Protein AF-A0A3D0XI46-F1 (afdb_monomer_lite)

pLDDT: mean 91.12, std 3.89, range [76.31, 97.69]

Foldseek 3Di:
DVVVVVVVCVVVVHDDDDDDPDQLVPDPPRDPVVNVVVVVDDDDDDDQDALVVLLVLLVVVCVVVVHDDDSVVSSVLSVPDRDHSVVSVVVSVVD

Sequence (95 aa):
EFFHTFNALHEAHKQIVLSCDRPACEIDGLEQRLSSRFEWGLAADLQAPDVETRLAILLKKEQSLGVSLPREVVEYIATNIRANIRRLEGALMRV

Radius 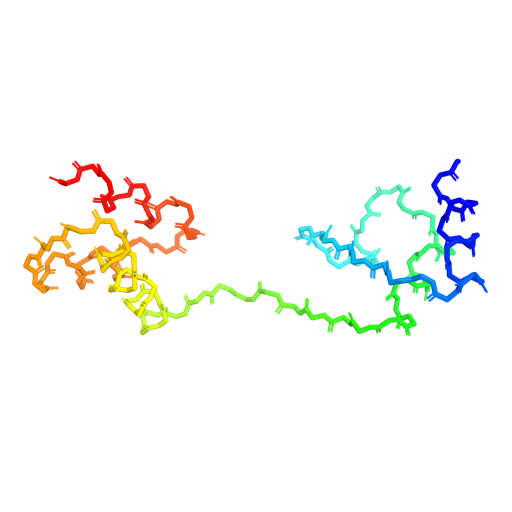of gyration: 19.19 Å; chains: 1; bounding box: 38×26×48 Å

Structure (mmCIF, N/CA/C/O backbone):
data_AF-A0A3D0XI46-F1
#
_entry.id   AF-A0A3D0XI46-F1
#
loop_
_atom_site.group_PDB
_atom_site.id
_atom_site.type_symbol
_atom_site.label_atom_id
_atom_site.label_alt_id
_atom_site.label_comp_id
_atom_site.label_asym_id
_atom_site.label_entity_id
_atom_site.label_seq_id
_atom_site.pdbx_PDB_ins_code
_atom_site.Cartn_x
_atom_site.Cartn_y
_atom_site.Cartn_z
_atom_site.occupancy
_atom_site.B_iso_or_equiv
_atom_site.auth_seq_id
_atom_site.auth_comp_id
_atom_site.auth_asym_id
_atom_site.auth_atom_id
_atom_site.pdbx_PDB_model_num
ATOM 1 N N . GLU A 1 1 ? 4.980 -7.284 -25.847 1.00 82.19 1 GLU A N 1
ATOM 2 C CA . GLU A 1 1 ? 4.202 -6.060 -26.151 1.00 82.19 1 GLU A CA 1
ATOM 3 C C . GLU A 1 1 ? 4.447 -4.942 -25.132 1.00 82.19 1 GLU A C 1
ATOM 5 O O . GLU A 1 1 ? 4.997 -3.922 -25.524 1.00 82.19 1 GLU A O 1
ATOM 10 N N . PHE A 1 2 ? 4.181 -5.154 -23.832 1.00 90.31 2 PHE A N 1
ATOM 11 C CA . PHE A 1 2 ? 4.349 -4.147 -22.762 1.00 90.31 2 PHE A CA 1
ATOM 12 C C . PHE A 1 2 ? 5.683 -3.371 -22.778 1.00 90.31 2 PHE A C 1
ATOM 14 O O . PHE A 1 2 ? 5.682 -2.151 -22.649 1.00 90.31 2 PHE A O 1
ATOM 21 N N . PHE A 1 3 ? 6.815 -4.051 -22.995 1.00 90.81 3 PHE A N 1
ATOM 22 C CA . PHE A 1 3 ? 8.139 -3.413 -23.066 1.00 90.81 3 PHE A CA 1
ATOM 23 C C . PHE A 1 3 ? 8.230 -2.296 -24.120 1.00 90.81 3 PHE A C 1
ATOM 25 O O . PHE A 1 3 ? 8.824 -1.250 -23.863 1.00 90.81 3 PHE A O 1
ATOM 32 N N . HIS A 1 4 ? 7.627 -2.491 -25.297 1.00 92.44 4 HIS A N 1
ATOM 33 C CA . HIS A 1 4 ? 7.648 -1.484 -26.359 1.00 92.44 4 HIS A CA 1
ATOM 34 C C . HIS A 1 4 ? 6.772 -0.282 -26.000 1.00 92.44 4 HIS A C 1
ATOM 36 O O . HIS A 1 4 ? 7.198 0.854 -26.190 1.00 92.44 4 HIS A O 1
ATOM 42 N N . THR A 1 5 ? 5.600 -0.525 -25.407 1.00 94.06 5 THR A N 1
ATOM 43 C CA . THR A 1 5 ? 4.713 0.533 -24.905 1.00 94.06 5 THR A CA 1
ATOM 44 C C . THR A 1 5 ? 5.391 1.361 -23.817 1.00 94.06 5 THR A C 1
ATOM 46 O O . THR A 1 5 ? 5.355 2.589 -23.870 1.00 94.06 5 THR A O 1
ATOM 49 N N . PHE A 1 6 ? 6.057 0.704 -22.863 1.00 93.56 6 PHE A N 1
ATOM 50 C CA . PHE A 1 6 ? 6.809 1.378 -21.807 1.00 93.56 6 PHE A CA 1
ATOM 51 C C . PHE A 1 6 ? 7.890 2.294 -22.391 1.00 93.56 6 PHE A C 1
ATOM 53 O O . PHE A 1 6 ? 7.947 3.467 -22.034 1.00 93.56 6 PHE A O 1
ATOM 60 N N . ASN A 1 7 ? 8.710 1.787 -23.319 1.00 92.19 7 ASN A N 1
ATOM 61 C CA . ASN A 1 7 ? 9.776 2.584 -23.930 1.00 92.19 7 ASN A CA 1
ATOM 62 C C . ASN A 1 7 ? 9.231 3.768 -24.725 1.00 92.19 7 ASN A C 1
ATOM 64 O O . ASN A 1 7 ? 9.718 4.874 -24.536 1.00 92.19 7 ASN A O 1
ATOM 68 N N . ALA A 1 8 ? 8.195 3.567 -25.543 1.00 96.19 8 ALA A N 1
ATOM 69 C CA . ALA A 1 8 ? 7.597 4.649 -26.321 1.00 96.19 8 ALA A CA 1
ATOM 70 C C . ALA A 1 8 ? 7.062 5.779 -25.422 1.00 96.19 8 ALA A C 1
ATOM 72 O O . ALA A 1 8 ? 7.259 6.956 -25.717 1.00 96.19 8 ALA A O 1
ATOM 73 N N . LEU A 1 9 ? 6.419 5.436 -24.298 1.00 95.81 9 LEU A N 1
ATOM 74 C CA . LEU A 1 9 ? 5.943 6.416 -23.317 1.00 95.81 9 LEU A CA 1
ATOM 75 C C . LEU A 1 9 ? 7.100 7.107 -22.588 1.00 95.81 9 LEU A C 1
ATOM 77 O O . LEU A 1 9 ? 7.074 8.326 -22.425 1.00 95.81 9 LEU A O 1
ATOM 81 N N . HIS A 1 10 ? 8.112 6.344 -22.179 1.00 93.19 10 HIS A N 1
ATOM 82 C CA . HIS A 1 10 ? 9.283 6.862 -21.480 1.00 93.19 10 HIS A CA 1
ATOM 83 C C . HIS A 1 10 ? 10.099 7.823 -22.364 1.00 93.19 10 HIS A C 1
ATOM 85 O O . HIS A 1 10 ? 10.435 8.922 -21.930 1.00 93.19 10 HIS A O 1
ATOM 91 N N . GLU A 1 11 ? 10.367 7.447 -23.617 1.00 94.94 11 GLU A N 1
ATOM 92 C CA . GLU A 1 11 ? 11.060 8.275 -24.618 1.00 94.94 11 GLU A CA 1
ATOM 93 C C . GLU A 1 11 ? 10.259 9.530 -24.983 1.00 94.94 11 GLU A C 1
ATOM 95 O O . GLU A 1 11 ? 10.835 10.591 -25.206 1.00 94.94 11 GLU A O 1
ATOM 100 N N . ALA A 1 12 ? 8.926 9.450 -24.970 1.00 97.69 12 ALA A N 1
ATOM 101 C CA . ALA A 1 12 ? 8.042 10.601 -25.149 1.00 97.69 12 ALA A CA 1
ATOM 102 C C . ALA A 1 12 ? 7.838 11.436 -23.865 1.00 97.69 12 ALA A C 1
ATOM 104 O O . ALA A 1 12 ? 6.933 12.280 -23.826 1.00 97.69 12 ALA A O 1
ATOM 105 N N . HIS A 1 13 ? 8.632 11.192 -22.813 1.00 94.19 13 HIS A N 1
ATOM 106 C CA . HIS A 1 13 ? 8.558 11.854 -21.506 1.00 94.19 13 HIS A CA 1
ATOM 107 C C . HIS A 1 13 ? 7.149 11.857 -20.892 1.00 94.19 13 HIS A C 1
ATOM 109 O O . HIS A 1 13 ? 6.714 12.830 -20.270 1.00 94.19 13 HIS A O 1
ATOM 115 N N . LYS A 1 14 ? 6.396 10.772 -21.085 1.00 97.25 14 LYS A N 1
ATOM 116 C CA . LYS A 1 14 ? 5.083 10.588 -20.462 1.00 97.25 14 LYS A CA 1
ATOM 117 C C . LYS A 1 14 ? 5.248 10.005 -19.066 1.00 97.25 14 LYS A C 1
ATOM 119 O O . LYS A 1 14 ? 6.106 9.158 -18.833 1.00 97.25 14 LYS A O 1
ATOM 124 N N . GLN A 1 15 ? 4.407 10.457 -18.138 1.00 94.94 15 GLN A N 1
ATOM 125 C CA . GLN A 1 15 ? 4.397 9.923 -16.782 1.00 94.94 15 GLN A CA 1
ATOM 126 C C . GLN A 1 15 ? 3.875 8.484 -16.791 1.00 94.94 15 GLN A C 1
ATOM 128 O O . GLN A 1 15 ? 2.825 8.200 -17.366 1.00 94.94 15 GLN A O 1
ATOM 133 N N . ILE A 1 16 ? 4.608 7.593 -16.128 1.00 94.25 16 ILE A N 1
ATOM 134 C CA . ILE A 1 16 ? 4.251 6.186 -15.961 1.00 94.25 16 ILE A CA 1
ATOM 135 C C . ILE A 1 16 ? 4.163 5.921 -14.459 1.00 94.25 16 ILE A C 1
ATOM 137 O O . ILE A 1 16 ? 5.114 6.189 -13.728 1.00 94.25 16 ILE A O 1
ATOM 141 N N . VAL A 1 17 ? 3.020 5.407 -14.005 1.00 94.56 17 VAL A N 1
ATOM 142 C CA . VAL A 1 17 ? 2.818 4.949 -12.625 1.00 94.56 17 VAL A CA 1
ATOM 143 C C . VAL A 1 17 ? 2.450 3.476 -12.680 1.00 94.56 17 VAL A C 1
ATOM 145 O O . VAL A 1 17 ? 1.507 3.097 -13.373 1.00 94.56 17 VAL A O 1
ATOM 148 N N . LEU A 1 18 ? 3.210 2.656 -11.963 1.00 92.06 18 LEU A N 1
ATOM 149 C CA . LEU A 1 18 ? 2.988 1.222 -11.839 1.00 92.06 18 LEU A CA 1
ATOM 150 C C . LEU A 1 18 ? 2.797 0.891 -10.360 1.00 92.06 18 LEU A C 1
ATOM 152 O O . LEU A 1 18 ? 3.449 1.482 -9.502 1.00 92.06 18 LEU A O 1
ATOM 156 N N . SER A 1 19 ? 1.917 -0.059 -10.072 1.00 93.12 19 SER A N 1
ATOM 157 C CA . SER A 1 19 ? 1.768 -0.655 -8.748 1.00 93.12 19 SER A CA 1
ATOM 158 C C . SER A 1 19 ? 1.989 -2.160 -8.840 1.00 93.12 19 SER A C 1
ATOM 160 O O . SER A 1 19 ? 1.678 -2.789 -9.853 1.00 93.12 19 SER A O 1
ATOM 162 N N . CYS A 1 20 ? 2.556 -2.735 -7.786 1.00 90.06 20 CYS A N 1
ATOM 163 C CA . CYS A 1 20 ? 2.810 -4.164 -7.673 1.00 90.06 20 CYS A CA 1
ATOM 164 C C . CYS A 1 20 ? 2.696 -4.588 -6.205 1.00 90.06 20 CYS A C 1
ATOM 166 O O . CYS A 1 20 ? 2.967 -3.793 -5.310 1.00 90.06 20 CYS A O 1
ATOM 168 N N . ASP A 1 21 ? 2.284 -5.835 -5.970 1.00 90.12 21 ASP A N 1
ATOM 169 C CA . ASP A 1 21 ? 2.12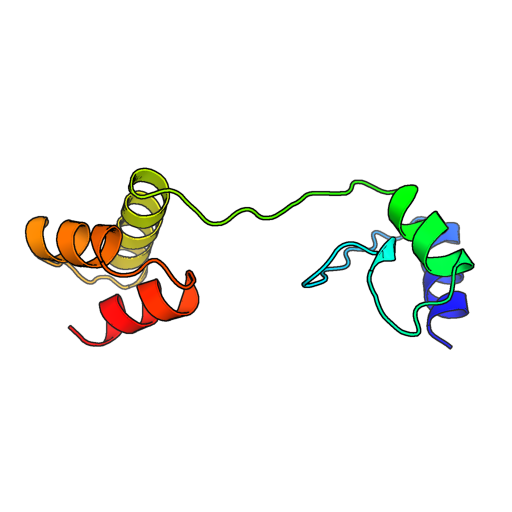3 -6.384 -4.613 1.00 90.12 21 ASP A CA 1
ATOM 170 C C . ASP A 1 21 ? 3.451 -6.863 -3.999 1.00 90.12 21 ASP A C 1
ATOM 172 O O . ASP A 1 21 ? 3.497 -7.255 -2.836 1.00 90.12 21 ASP A O 1
ATOM 176 N N . ARG A 1 22 ? 4.523 -6.886 -4.795 1.00 87.56 22 ARG A N 1
ATOM 177 C CA . ARG A 1 22 ? 5.866 -7.322 -4.404 1.00 87.56 22 ARG A CA 1
ATOM 178 C C . ARG A 1 22 ? 6.920 -6.560 -5.219 1.00 87.56 22 ARG A C 1
ATOM 180 O O . ARG A 1 22 ? 6.593 -6.136 -6.330 1.00 87.56 22 ARG A O 1
ATOM 187 N N . PRO A 1 23 ? 8.163 -6.420 -4.730 1.00 87.31 23 PRO A N 1
ATOM 188 C CA . PRO A 1 23 ? 9.235 -5.732 -5.445 1.00 87.31 23 PRO A CA 1
ATOM 189 C C . PRO A 1 23 ? 9.453 -6.260 -6.867 1.00 87.31 23 PRO A C 1
ATOM 191 O O . PRO A 1 23 ? 9.290 -7.449 -7.133 1.00 87.31 23 PRO A O 1
ATOM 194 N N . ALA A 1 24 ? 9.897 -5.388 -7.777 1.00 86.00 24 ALA A N 1
ATOM 195 C CA . ALA A 1 24 ? 10.112 -5.727 -9.187 1.00 86.00 24 ALA A CA 1
ATOM 196 C C . ALA A 1 24 ? 11.075 -6.911 -9.412 1.00 86.00 24 ALA A C 1
ATOM 198 O O . ALA A 1 24 ? 10.948 -7.631 -10.400 1.00 86.00 24 ALA A O 1
ATOM 199 N N . CYS A 1 25 ? 12.039 -7.125 -8.517 1.00 83.56 25 CYS A N 1
ATOM 200 C CA . CYS A 1 25 ? 12.973 -8.249 -8.587 1.00 83.56 25 CYS A CA 1
ATOM 201 C C . CYS A 1 25 ? 12.355 -9.599 -8.169 1.00 83.56 25 CYS A C 1
ATOM 203 O O . CYS A 1 25 ? 12.911 -10.639 -8.505 1.00 83.56 25 CYS A O 1
ATOM 205 N N . GLU A 1 26 ? 11.205 -9.596 -7.488 1.00 88.31 26 GLU A N 1
ATOM 206 C CA . GLU A 1 26 ? 10.518 -10.791 -6.969 1.00 88.31 26 GLU A CA 1
ATOM 207 C C . GLU A 1 26 ? 9.311 -11.219 -7.828 1.00 88.31 26 GLU A C 1
ATOM 209 O O . GLU A 1 26 ? 8.581 -12.156 -7.485 1.00 88.31 26 GLU A O 1
ATOM 214 N N . ILE A 1 27 ? 9.044 -10.514 -8.933 1.00 89.06 27 ILE A N 1
ATOM 215 C CA . ILE A 1 27 ? 7.926 -10.819 -9.833 1.00 89.06 27 ILE A CA 1
ATOM 216 C C . ILE A 1 27 ? 8.313 -11.978 -10.754 1.00 89.06 27 ILE A C 1
ATOM 218 O O . ILE A 1 27 ? 9.098 -11.821 -11.690 1.00 89.06 27 ILE A O 1
ATOM 222 N N . ASP A 1 28 ? 7.702 -13.137 -10.514 1.00 88.31 28 ASP A N 1
ATOM 223 C CA . ASP A 1 28 ? 7.895 -14.330 -11.335 1.00 88.31 28 ASP A CA 1
ATOM 224 C C . ASP A 1 28 ? 7.502 -14.067 -12.795 1.00 88.31 28 ASP A C 1
ATOM 226 O O . ASP A 1 28 ? 6.409 -13.582 -13.093 1.00 88.31 28 ASP A O 1
ATOM 230 N N . GLY A 1 29 ? 8.402 -14.400 -13.723 1.00 86.69 29 GLY A N 1
ATOM 231 C CA . GLY A 1 29 ? 8.180 -14.204 -15.157 1.00 86.69 29 GLY A CA 1
ATOM 232 C C . GLY A 1 29 ? 8.356 -12.762 -15.644 1.00 86.69 29 GLY A C 1
ATOM 233 O O . GLY A 1 29 ? 8.185 -12.514 -16.840 1.00 86.69 29 GLY A O 1
ATOM 234 N N . LEU A 1 30 ? 8.732 -11.815 -14.773 1.00 88.94 30 LEU A N 1
ATOM 235 C CA . LEU A 1 30 ? 9.133 -10.486 -15.218 1.00 88.94 30 LEU A CA 1
ATOM 236 C C . LEU A 1 30 ? 10.521 -10.545 -15.857 1.00 88.94 30 LEU A C 1
ATOM 238 O O . LEU A 1 30 ? 11.490 -11.039 -15.284 1.00 88.94 30 LEU A O 1
ATOM 242 N N . GLU A 1 31 ? 10.621 -10.016 -17.070 1.00 90.06 31 GLU A N 1
ATOM 243 C CA . GLU A 1 31 ? 11.893 -9.949 -17.773 1.00 90.06 31 GLU A CA 1
ATOM 244 C C . GLU A 1 31 ? 12.867 -9.017 -17.037 1.00 90.06 31 GLU A C 1
ATOM 246 O O . GLU A 1 31 ? 12.533 -7.869 -16.749 1.00 90.06 31 GLU A O 1
ATOM 251 N N . GLN A 1 32 ? 14.109 -9.457 -16.823 1.00 85.38 32 GLN A N 1
ATOM 252 C CA . GLN A 1 32 ? 15.125 -8.709 -16.064 1.00 85.38 32 GLN A CA 1
ATOM 253 C C . GLN A 1 32 ? 15.340 -7.268 -16.569 1.00 85.38 32 GLN A C 1
ATOM 255 O O . GLN A 1 32 ? 15.590 -6.347 -15.790 1.00 85.38 32 GLN A O 1
ATOM 260 N N . ARG A 1 33 ? 15.190 -7.050 -17.882 1.00 88.81 33 ARG A N 1
ATOM 261 C CA . ARG A 1 33 ? 15.269 -5.716 -18.495 1.00 88.81 33 ARG A CA 1
ATOM 262 C C . ARG A 1 33 ? 14.151 -4.773 -18.048 1.00 88.81 33 ARG A C 1
ATOM 264 O O . ARG A 1 33 ? 14.377 -3.573 -18.022 1.00 88.81 33 ARG A O 1
ATOM 271 N N . LEU A 1 34 ? 12.964 -5.281 -17.720 1.00 89.38 34 LEU A N 1
ATOM 272 C CA . LEU A 1 34 ? 11.873 -4.481 -17.161 1.00 89.38 34 LEU A CA 1
ATOM 273 C C . LEU A 1 34 ? 12.130 -4.174 -15.686 1.00 89.38 34 LEU A C 1
ATOM 275 O O . LEU A 1 34 ? 11.989 -3.018 -15.299 1.00 89.38 34 LEU A O 1
ATOM 279 N N . SER A 1 35 ? 12.594 -5.155 -14.902 1.00 86.62 35 SER A N 1
ATOM 280 C CA . SER A 1 35 ? 12.950 -4.946 -13.490 1.00 86.62 35 SER A CA 1
ATOM 281 C C . SER A 1 35 ? 13.967 -3.811 -13.326 1.00 86.62 35 SER A C 1
ATOM 283 O O . SER A 1 35 ? 13.721 -2.880 -12.566 1.00 86.62 35 SER A O 1
ATOM 285 N N . SER A 1 36 ? 15.034 -3.803 -14.136 1.00 86.25 36 SER A N 1
ATOM 286 C CA . SER A 1 36 ? 16.030 -2.719 -14.126 1.00 86.25 36 SER A CA 1
ATOM 287 C C . SER A 1 36 ? 15.434 -1.345 -14.459 1.00 86.25 36 SER A C 1
ATOM 289 O O . SER A 1 36 ? 15.847 -0.343 -13.886 1.00 86.25 36 SER A O 1
ATOM 291 N N . ARG A 1 37 ? 14.449 -1.270 -15.364 1.00 87.81 37 ARG A N 1
ATOM 292 C CA . ARG A 1 37 ? 13.804 0.003 -15.727 1.00 87.81 37 ARG A CA 1
ATOM 293 C C . ARG A 1 37 ? 12.872 0.516 -14.638 1.00 87.81 37 ARG A C 1
ATOM 295 O O . ARG A 1 37 ? 12.747 1.726 -14.489 1.00 87.81 37 ARG A O 1
ATOM 302 N N . PHE A 1 38 ? 12.226 -0.373 -13.887 1.00 89.06 38 PHE A N 1
ATOM 303 C CA . PHE A 1 38 ? 11.393 0.027 -12.753 1.00 89.06 38 PHE A CA 1
ATOM 304 C C . PHE A 1 38 ? 12.244 0.636 -11.630 1.00 89.06 38 PHE A C 1
ATOM 306 O O . PHE A 1 38 ? 11.810 1.593 -10.995 1.00 89.06 38 PHE A O 1
ATOM 313 N N . GLU A 1 39 ? 13.484 0.167 -11.463 1.00 81.38 39 GLU A N 1
ATOM 314 C CA . GLU A 1 39 ? 14.456 0.723 -10.509 1.00 81.38 39 GLU A CA 1
ATOM 315 C C . GLU A 1 39 ? 15.015 2.099 -10.908 1.00 81.38 39 GLU A C 1
ATOM 317 O O . GLU A 1 39 ? 15.527 2.815 -10.054 1.00 81.38 39 GLU A O 1
ATOM 322 N N . TRP A 1 40 ? 14.916 2.509 -12.180 1.00 84.06 40 TRP A N 1
ATOM 323 C CA . TRP A 1 40 ? 15.326 3.859 -12.607 1.00 84.06 40 TRP A CA 1
ATOM 324 C C . TRP A 1 40 ? 14.349 4.949 -12.147 1.00 84.06 40 TRP A C 1
ATOM 326 O O . TRP A 1 40 ? 14.674 6.136 -12.200 1.00 84.06 40 TRP A O 1
ATOM 336 N N . GLY A 1 41 ? 13.138 4.555 -11.751 1.00 85.75 41 GLY A N 1
ATOM 337 C CA . GLY A 1 41 ? 12.103 5.452 -11.262 1.00 85.75 41 GLY A CA 1
ATOM 338 C C . GLY A 1 41 ? 12.144 5.662 -9.749 1.00 85.75 41 GLY A C 1
ATOM 339 O O . GLY A 1 41 ? 13.040 5.213 -9.039 1.00 85.75 41 GLY A O 1
ATOM 340 N N . LEU A 1 42 ? 11.114 6.341 -9.244 1.00 90.69 42 LEU A N 1
ATOM 341 C CA . LEU A 1 42 ? 10.863 6.423 -7.810 1.00 90.69 42 LEU A CA 1
ATOM 342 C C . LEU A 1 42 ? 10.156 5.144 -7.348 1.00 90.69 42 LEU A C 1
ATOM 344 O O . LEU A 1 42 ? 8.991 4.927 -7.682 1.00 90.69 42 LEU A O 1
ATOM 348 N N . ALA A 1 43 ? 10.846 4.335 -6.549 1.00 88.06 43 ALA A N 1
ATOM 349 C CA . ALA A 1 43 ? 10.237 3.225 -5.830 1.00 88.06 43 ALA A CA 1
ATOM 350 C C . ALA A 1 43 ? 9.714 3.718 -4.475 1.00 88.06 43 ALA A C 1
ATOM 352 O O . ALA A 1 43 ? 10.476 4.228 -3.652 1.00 88.06 43 ALA A O 1
ATOM 353 N N . ALA A 1 44 ? 8.410 3.571 -4.253 1.00 90.31 44 ALA A N 1
ATOM 354 C CA . ALA A 1 44 ? 7.769 3.852 -2.977 1.00 90.31 44 ALA A CA 1
ATOM 355 C C . ALA A 1 44 ? 7.107 2.575 -2.469 1.00 90.31 44 ALA A C 1
ATOM 357 O O . ALA A 1 44 ? 6.293 1.970 -3.167 1.00 90.31 44 ALA A O 1
ATOM 358 N N . ASP A 1 45 ? 7.478 2.181 -1.259 1.00 89.31 45 ASP A N 1
ATOM 359 C CA . ASP A 1 45 ? 6.962 0.984 -0.617 1.00 89.31 45 ASP A CA 1
ATOM 360 C C . ASP A 1 45 ? 5.758 1.313 0.279 1.00 89.31 45 ASP A C 1
ATOM 362 O O . ASP A 1 45 ? 5.714 2.362 0.930 1.00 89.31 45 ASP A O 1
ATOM 366 N N . LEU A 1 46 ? 4.766 0.421 0.300 1.00 89.69 46 LEU A N 1
ATOM 367 C CA . LEU A 1 46 ? 3.538 0.569 1.079 1.00 89.69 46 LEU A CA 1
ATOM 368 C C . LEU A 1 46 ? 3.518 -0.442 2.218 1.00 89.69 46 LEU A C 1
ATOM 370 O O . LEU A 1 46 ? 3.136 -1.601 2.060 1.00 89.69 46 LEU A O 1
ATOM 374 N N . GLN A 1 47 ? 3.871 0.047 3.399 1.00 89.19 47 GLN A N 1
ATOM 375 C CA . GLN A 1 47 ? 3.863 -0.740 4.620 1.00 89.19 47 GLN A CA 1
ATOM 376 C C . GLN A 1 47 ? 2.471 -0.812 5.249 1.00 89.19 47 GLN A C 1
ATOM 378 O O . GLN A 1 47 ? 1.626 0.075 5.083 1.00 89.19 47 GLN A O 1
ATOM 383 N N . ALA A 1 48 ? 2.231 -1.883 6.007 1.00 90.81 48 ALA A N 1
ATOM 384 C CA . ALA A 1 48 ? 1.006 -2.004 6.780 1.00 90.81 48 ALA A CA 1
ATOM 385 C C . ALA A 1 48 ? 0.928 -0.861 7.814 1.00 90.81 48 ALA A C 1
ATOM 387 O O . ALA A 1 48 ? 1.899 -0.620 8.534 1.00 90.81 48 ALA A O 1
ATOM 388 N N . PRO A 1 49 ? -0.216 -0.166 7.923 1.00 94.00 49 PRO A N 1
ATOM 389 C CA . PRO A 1 49 ? -0.374 0.930 8.871 1.00 94.00 49 PRO A CA 1
ATOM 390 C C . PRO A 1 49 ? -0.327 0.414 10.309 1.00 94.00 49 PRO A C 1
ATOM 392 O O . PRO A 1 49 ? -0.885 -0.646 10.620 1.00 94.00 49 PRO A O 1
ATOM 395 N N . ASP A 1 50 ? 0.250 1.203 11.208 1.00 94.19 50 ASP A N 1
ATOM 396 C CA . ASP A 1 50 ? 0.145 0.987 12.649 1.00 94.19 50 ASP A CA 1
ATOM 397 C C . ASP A 1 50 ? -1.275 1.286 13.177 1.00 94.19 50 ASP A C 1
ATOM 399 O O . ASP A 1 50 ? -2.199 1.619 12.430 1.00 94.19 50 ASP A O 1
ATOM 403 N N . VAL A 1 51 ? -1.488 1.082 14.481 1.00 95.06 51 VAL A N 1
ATOM 404 C CA . VAL A 1 51 ? -2.803 1.293 15.114 1.00 95.06 51 VAL A CA 1
ATOM 405 C C . VAL A 1 51 ? -3.262 2.744 14.954 1.00 95.06 51 VAL A C 1
ATOM 407 O O . VAL A 1 51 ? -4.424 2.976 14.622 1.00 95.06 51 VAL A O 1
ATOM 410 N N . GLU A 1 52 ? -2.358 3.704 15.148 1.00 95.81 52 GLU A N 1
ATOM 411 C CA . GLU A 1 52 ? -2.654 5.138 15.080 1.00 95.81 52 GLU A CA 1
ATOM 412 C C . GLU A 1 52 ? -3.068 5.553 13.665 1.00 95.81 52 GLU A C 1
ATOM 414 O O . GLU A 1 52 ? -4.078 6.232 13.469 1.00 95.81 52 GLU A O 1
ATOM 419 N N . THR A 1 53 ? -2.358 5.050 12.659 1.00 95.69 53 THR A N 1
ATOM 420 C CA . THR A 1 53 ? -2.650 5.278 11.246 1.00 95.69 53 THR A CA 1
ATOM 421 C C . THR A 1 53 ? -3.970 4.621 10.850 1.00 95.69 53 THR A C 1
ATOM 423 O O . THR A 1 53 ? -4.778 5.237 10.156 1.00 95.69 53 THR A O 1
ATOM 426 N N . ARG A 1 54 ? -4.259 3.397 11.320 1.00 96.25 54 ARG A N 1
ATOM 427 C CA . ARG A 1 54 ? -5.568 2.754 11.089 1.00 96.25 54 ARG A CA 1
ATOM 428 C C . ARG A 1 54 ? -6.712 3.553 11.707 1.00 96.25 54 ARG A C 1
ATOM 430 O O . ARG A 1 54 ? -7.752 3.705 11.070 1.00 96.25 54 ARG A O 1
ATOM 437 N N . LEU A 1 55 ? -6.513 4.091 12.907 1.00 95.81 55 LEU A N 1
ATOM 438 C CA . LEU A 1 55 ? -7.486 4.951 13.574 1.00 95.81 55 LEU A CA 1
ATOM 439 C C . LEU A 1 55 ? -7.725 6.242 12.779 1.00 95.81 55 LEU A C 1
ATOM 441 O O . LEU A 1 55 ? -8.872 6.588 12.512 1.00 95.81 55 LEU A O 1
ATOM 445 N N . ALA A 1 56 ? -6.664 6.905 12.313 1.00 95.50 56 ALA A N 1
ATOM 446 C CA . ALA A 1 56 ? -6.773 8.085 11.455 1.00 95.50 56 ALA A CA 1
ATOM 447 C C . ALA A 1 56 ? -7.519 7.798 10.139 1.00 95.50 56 ALA A C 1
ATOM 449 O O . ALA A 1 56 ? -8.341 8.606 9.700 1.00 95.50 56 ALA A O 1
ATOM 450 N N . ILE A 1 57 ? -7.280 6.633 9.526 1.00 95.12 57 ILE A N 1
ATOM 451 C CA . ILE A 1 57 ? -7.995 6.196 8.320 1.00 95.12 57 ILE A CA 1
ATOM 452 C C . ILE A 1 57 ? -9.489 6.031 8.603 1.00 95.12 57 ILE A C 1
ATOM 454 O O . ILE A 1 57 ? -10.301 6.546 7.835 1.00 95.12 57 ILE A O 1
ATOM 458 N N . LEU A 1 58 ? -9.860 5.365 9.701 1.00 94.81 58 LEU A N 1
ATOM 459 C CA . LEU A 1 58 ? -11.263 5.184 10.079 1.00 94.81 58 LEU A CA 1
ATOM 460 C C . LEU A 1 58 ? -11.972 6.518 10.326 1.00 94.81 58 LEU A C 1
ATOM 462 O O . LEU A 1 58 ? -13.038 6.733 9.764 1.00 94.81 58 LEU A O 1
ATOM 466 N N . LEU A 1 59 ? -11.358 7.440 11.071 1.00 94.12 59 LEU A N 1
ATOM 467 C CA . LEU A 1 59 ? -11.949 8.757 11.353 1.00 94.12 59 LEU A CA 1
ATOM 468 C C . LEU A 1 59 ? -12.169 9.569 10.075 1.00 94.12 59 LEU A C 1
ATOM 470 O O . LEU A 1 59 ? -13.208 10.201 9.889 1.00 94.12 59 LEU A O 1
ATOM 474 N N . LYS A 1 60 ? -11.204 9.522 9.150 1.00 95.00 60 LYS A N 1
ATOM 475 C CA . LYS A 1 60 ? -11.346 10.162 7.839 1.00 95.00 60 LYS A CA 1
ATOM 476 C C . LYS A 1 60 ? -12.474 9.522 7.024 1.00 95.00 60 LYS A C 1
ATOM 478 O O . LYS A 1 60 ? -13.166 10.217 6.280 1.00 95.00 60 LYS A O 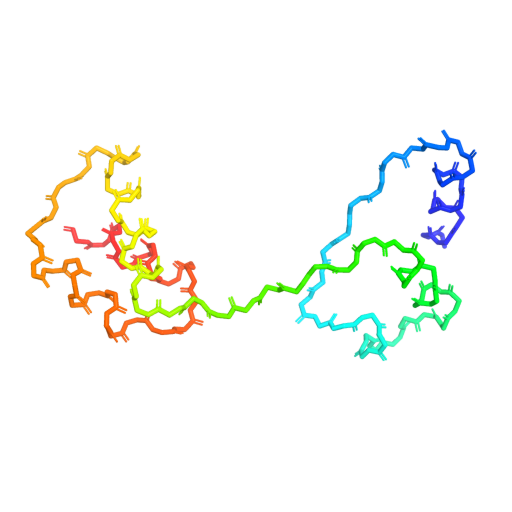1
ATOM 483 N N . LYS A 1 61 ? -12.671 8.208 7.161 1.00 93.31 61 LYS A N 1
ATOM 484 C CA . LY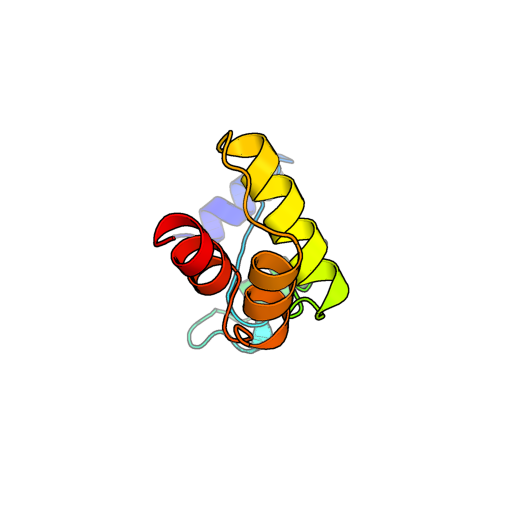S A 1 61 ? -13.738 7.467 6.479 1.00 93.31 61 LYS A CA 1
ATOM 485 C C . LYS A 1 61 ? -15.112 7.771 7.066 1.00 93.31 61 LYS A C 1
ATOM 487 O O . LYS A 1 61 ? -16.015 8.037 6.280 1.00 93.31 61 LYS A O 1
ATOM 492 N N . GLU A 1 62 ? -15.250 7.834 8.388 1.00 93.19 62 GLU A N 1
ATOM 493 C CA . GLU A 1 62 ? -16.474 8.278 9.072 1.00 93.19 62 GLU A CA 1
ATOM 494 C C . GLU A 1 62 ? -16.951 9.632 8.543 1.00 93.19 62 GLU A C 1
ATOM 496 O O . GLU A 1 62 ? -18.080 9.757 8.070 1.00 93.19 62 GLU A O 1
ATOM 501 N N . GLN A 1 63 ? -16.040 10.611 8.499 1.00 91.50 63 GLN A N 1
ATOM 502 C CA . GLN A 1 63 ? -16.318 11.941 7.954 1.00 91.50 63 GLN A CA 1
ATOM 503 C C . GLN A 1 63 ? -16.758 11.889 6.487 1.00 91.50 63 GLN A C 1
ATOM 505 O O . GLN A 1 63 ? -17.719 12.552 6.110 1.00 91.50 63 GLN A O 1
ATOM 510 N N . SER A 1 64 ? -16.077 11.093 5.654 1.00 91.69 64 SER A N 1
ATOM 511 C CA . SER A 1 64 ? -16.406 10.984 4.226 1.00 91.69 64 SER A CA 1
ATOM 512 C C . SER A 1 64 ? -17.740 10.285 3.948 1.00 91.69 64 SER A C 1
ATOM 514 O O . SER A 1 64 ? -18.380 10.574 2.942 1.00 91.69 64 SER A O 1
ATOM 516 N N . LEU A 1 65 ? -18.143 9.364 4.825 1.00 89.25 65 LEU A N 1
ATOM 517 C CA . LEU A 1 65 ? -19.367 8.576 4.698 1.00 89.25 65 LEU A CA 1
ATOM 518 C C . LEU A 1 65 ? -20.555 9.225 5.424 1.00 89.25 65 LEU A C 1
ATOM 520 O O . LEU A 1 65 ? -21.682 8.768 5.257 1.00 89.25 65 LEU A O 1
ATOM 524 N N . GLY A 1 66 ? -20.320 10.274 6.219 1.00 89.69 66 GLY A N 1
ATOM 525 C CA . GLY A 1 66 ? -21.355 10.916 7.031 1.00 89.69 66 GLY A CA 1
ATOM 526 C C . GLY A 1 66 ? -21.881 10.020 8.156 1.00 89.69 66 GLY A C 1
ATOM 527 O O . GLY A 1 66 ? -23.012 10.201 8.599 1.00 89.69 66 GLY A O 1
ATOM 528 N N . VAL A 1 67 ? -21.079 9.050 8.601 1.00 87.88 67 VAL A N 1
ATOM 529 C CA . VAL A 1 67 ? -21.409 8.157 9.718 1.00 87.88 67 VAL A CA 1
ATOM 530 C C . VAL A 1 67 ? -20.651 8.597 10.962 1.00 87.88 67 VAL A C 1
ATOM 532 O O . VAL A 1 67 ? -19.554 9.145 10.872 1.00 87.88 67 VAL A O 1
ATOM 535 N N . SER A 1 68 ? -21.236 8.361 12.132 1.00 89.56 68 SER A N 1
ATOM 536 C CA . SER A 1 68 ? -20.588 8.632 13.411 1.00 89.56 68 SER A CA 1
ATOM 537 C C . SER A 1 68 ? -20.770 7.425 14.311 1.00 89.56 68 SER A C 1
ATOM 539 O O . SER A 1 68 ? -21.898 7.065 14.649 1.00 89.56 68 SER A O 1
ATOM 541 N N . LEU A 1 69 ? -19.658 6.800 14.683 1.00 89.31 69 LEU A N 1
ATOM 542 C CA . LEU A 1 69 ? -19.636 5.717 15.650 1.00 89.31 69 LEU A CA 1
ATOM 543 C C . LEU A 1 69 ? -19.101 6.224 16.990 1.00 89.31 69 LEU A C 1
ATOM 545 O O . LEU A 1 69 ? -18.322 7.183 17.046 1.00 89.31 69 LEU A O 1
ATOM 549 N N . PRO A 1 70 ? -19.476 5.564 18.097 1.00 94.44 70 PRO A N 1
ATOM 550 C CA . PRO A 1 70 ? -18.820 5.789 19.372 1.00 94.44 70 PRO A CA 1
ATOM 551 C C . PRO A 1 70 ? -17.312 5.564 19.247 1.00 94.44 70 PRO A C 1
ATOM 553 O O . PRO A 1 70 ? -16.861 4.593 18.634 1.00 94.44 70 PRO A O 1
ATOM 556 N N . ARG A 1 71 ? -16.520 6.443 19.869 1.00 93.44 71 ARG A N 1
ATOM 557 C CA . ARG A 1 71 ? -15.053 6.421 19.777 1.00 93.44 71 ARG A CA 1
ATOM 558 C C . ARG A 1 71 ? -14.451 5.057 20.128 1.00 93.44 71 ARG A C 1
ATOM 560 O O . ARG A 1 71 ? -13.558 4.583 19.433 1.00 93.44 71 ARG A O 1
ATOM 567 N N . GLU A 1 72 ? -14.991 4.418 21.157 1.00 95.06 72 GLU A N 1
ATOM 568 C CA . GLU A 1 72 ? -14.609 3.078 21.610 1.00 95.06 72 GLU A CA 1
ATOM 569 C C . GLU A 1 72 ? -14.781 1.998 20.528 1.00 95.06 72 GLU A C 1
ATOM 571 O O . GLU A 1 72 ? -13.947 1.102 20.414 1.00 95.06 72 GLU A O 1
ATOM 576 N N . VAL A 1 73 ? -15.807 2.106 19.674 1.00 94.06 73 VAL A N 1
ATOM 577 C CA . VAL A 1 73 ? -16.038 1.177 18.558 1.00 94.06 73 VAL A CA 1
ATOM 578 C C . VAL A 1 73 ? -14.975 1.381 17.483 1.00 94.06 73 VAL A C 1
ATOM 580 O O . VAL A 1 73 ? -14.398 0.413 16.990 1.00 94.06 73 VAL A O 1
ATOM 583 N N . VAL A 1 74 ? -14.658 2.635 17.154 1.00 94.44 74 VAL A N 1
ATOM 584 C CA . VAL A 1 74 ? -13.620 2.965 16.166 1.00 94.44 74 VAL A CA 1
ATOM 585 C C . VAL A 1 74 ? -12.245 2.476 16.634 1.00 94.44 74 VAL A C 1
ATOM 587 O O . VAL A 1 74 ? -11.509 1.845 15.871 1.00 94.44 74 VAL A O 1
ATOM 590 N N . GLU A 1 75 ? -11.911 2.703 17.904 1.00 95.50 75 GLU A N 1
ATOM 591 C CA . GLU A 1 75 ? -10.668 2.228 18.524 1.00 95.50 75 GLU A CA 1
ATOM 592 C C . GLU A 1 75 ? -10.602 0.700 18.585 1.00 95.50 75 GLU A C 1
ATOM 594 O O . GLU A 1 75 ? -9.558 0.103 18.286 1.00 95.50 75 GLU A O 1
ATOM 599 N N . TYR A 1 76 ? -11.726 0.048 18.892 1.00 95.00 76 TYR A N 1
ATOM 600 C CA . TYR A 1 76 ? -11.838 -1.403 18.859 1.00 95.00 76 TYR A CA 1
ATOM 601 C C . TYR A 1 76 ? -11.562 -1.949 17.452 1.00 95.00 76 TYR A C 1
ATOM 603 O O . TYR A 1 76 ? -10.741 -2.859 17.297 1.00 95.00 76 TYR A O 1
ATOM 611 N N . ILE A 1 77 ? -12.180 -1.372 16.417 1.00 94.12 77 ILE A N 1
ATOM 612 C CA . ILE A 1 77 ? -11.963 -1.772 15.020 1.00 94.12 77 ILE A CA 1
ATOM 613 C C . ILE A 1 77 ? -10.487 -1.570 14.632 1.00 94.12 77 ILE A C 1
ATOM 615 O O . ILE A 1 77 ? -9.863 -2.499 14.109 1.00 94.12 77 ILE A O 1
ATOM 619 N N . ALA A 1 78 ? -9.896 -0.410 14.943 1.00 95.12 78 ALA A N 1
ATOM 620 C CA . ALA A 1 78 ? -8.493 -0.101 14.644 1.00 95.12 78 ALA A CA 1
ATOM 621 C C . ALA A 1 78 ? -7.502 -1.069 15.319 1.00 95.12 78 ALA A C 1
ATOM 623 O O . ALA A 1 78 ? -6.476 -1.435 14.733 1.00 95.12 78 ALA A O 1
ATOM 624 N N . THR A 1 79 ? -7.797 -1.510 16.541 1.00 95.50 79 THR A N 1
ATOM 625 C CA . THR A 1 79 ? -6.910 -2.382 17.327 1.00 95.50 79 THR A CA 1
ATOM 626 C C . THR A 1 79 ? -6.993 -3.847 16.888 1.00 95.50 79 THR A C 1
ATOM 628 O O . THR A 1 79 ? -5.970 -4.548 16.843 1.00 95.50 79 THR A O 1
ATOM 631 N N . ASN A 1 80 ? -8.197 -4.306 16.532 1.00 93.62 80 ASN A N 1
ATOM 632 C CA . ASN A 1 80 ? -8.478 -5.715 16.252 1.00 93.62 80 ASN A CA 1
ATOM 633 C C . ASN A 1 80 ? -8.349 -6.085 14.767 1.00 93.62 80 ASN A C 1
ATOM 635 O O . ASN A 1 80 ? -7.983 -7.218 14.453 1.00 93.62 80 ASN A O 1
ATOM 639 N N . ILE A 1 81 ? -8.582 -5.156 13.833 1.00 92.12 81 ILE A N 1
ATOM 640 C CA . ILE A 1 81 ? -8.474 -5.440 12.395 1.00 92.12 81 ILE A CA 1
ATOM 641 C C . ILE A 1 81 ? -7.107 -5.013 11.866 1.00 92.12 81 ILE A C 1
ATOM 643 O O . ILE A 1 81 ? -6.854 -3.843 11.595 1.00 92.12 81 ILE A O 1
ATOM 647 N N . ARG A 1 82 ? -6.227 -6.003 11.681 1.00 89.75 82 ARG A N 1
ATOM 648 C CA . ARG A 1 82 ? -4.822 -5.801 11.273 1.00 89.75 82 ARG A CA 1
ATOM 649 C C . ARG A 1 82 ? -4.488 -6.275 9.858 1.00 89.75 82 ARG A C 1
ATOM 651 O O . ARG A 1 82 ? -3.369 -6.094 9.410 1.00 89.75 82 ARG A O 1
ATOM 658 N N . ALA A 1 83 ? -5.439 -6.907 9.169 1.00 84.12 83 ALA A N 1
ATOM 659 C CA . ALA A 1 83 ? -5.174 -7.602 7.910 1.00 84.12 83 ALA A CA 1
ATOM 660 C C . ALA A 1 83 ? -4.862 -6.654 6.735 1.00 84.12 83 ALA A C 1
ATOM 662 O O . ALA A 1 83 ? -3.810 -6.766 6.124 1.00 84.12 83 ALA A O 1
ATOM 663 N N . ASN A 1 84 ? -5.790 -5.757 6.381 1.00 88.56 84 ASN A N 1
ATOM 664 C CA . ASN A 1 84 ? -5.602 -4.727 5.353 1.00 88.56 84 ASN A CA 1
ATOM 665 C C . ASN A 1 84 ? -6.686 -3.642 5.469 1.00 88.56 84 ASN A C 1
ATOM 667 O O . ASN A 1 84 ? -7.722 -3.852 6.108 1.00 88.56 84 ASN A O 1
ATOM 671 N N . ILE A 1 85 ? -6.460 -2.504 4.806 1.00 91.44 85 ILE A N 1
ATOM 672 C CA . ILE A 1 85 ? -7.384 -1.358 4.806 1.00 91.44 85 ILE A CA 1
ATOM 673 C C . ILE A 1 85 ? -8.776 -1.736 4.299 1.00 91.44 85 ILE A C 1
ATOM 675 O O . ILE A 1 85 ? -9.769 -1.317 4.881 1.00 91.44 85 ILE A O 1
ATOM 679 N N . ARG A 1 86 ? -8.880 -2.601 3.284 1.00 92.38 86 ARG A N 1
ATOM 680 C CA . ARG A 1 86 ? -10.182 -3.035 2.755 1.00 92.38 86 ARG A CA 1
ATOM 681 C C . ARG A 1 86 ? -11.040 -3.721 3.823 1.00 92.38 86 ARG A C 1
ATOM 683 O O . ARG A 1 86 ? -12.241 -3.481 3.890 1.00 92.38 86 ARG A O 1
ATOM 690 N N . ARG A 1 87 ? -10.450 -4.572 4.670 1.00 92.75 87 ARG A N 1
ATOM 691 C CA . ARG A 1 87 ? -11.172 -5.210 5.785 1.00 92.75 87 ARG A CA 1
ATOM 692 C C . ARG A 1 87 ? -11.512 -4.222 6.896 1.00 92.75 87 ARG A C 1
ATOM 694 O O . ARG A 1 87 ? -12.570 -4.364 7.498 1.00 92.75 87 ARG A O 1
ATOM 701 N N . LEU A 1 88 ? -10.635 -3.251 7.145 1.00 92.06 88 LEU A N 1
ATOM 702 C CA . LEU A 1 88 ? -10.858 -2.178 8.113 1.00 92.06 88 LEU A CA 1
ATOM 703 C C . LEU A 1 88 ? -12.088 -1.340 7.721 1.00 92.06 88 LEU A C 1
ATOM 705 O O . LEU A 1 88 ? -13.012 -1.182 8.512 1.00 92.06 88 LEU A O 1
ATOM 709 N N . GLU A 1 89 ? -12.143 -0.904 6.464 1.00 91.19 89 GLU A N 1
ATOM 710 C CA . GLU A 1 89 ? -13.281 -0.176 5.890 1.00 91.19 89 GLU A CA 1
ATOM 711 C C . GLU A 1 89 ? -14.548 -1.035 5.827 1.00 91.19 89 GLU A C 1
AT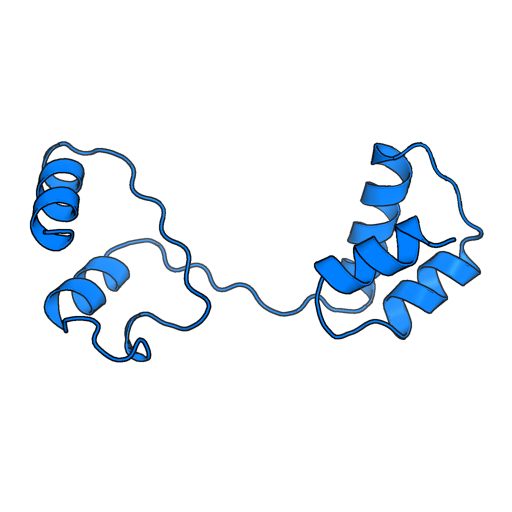OM 713 O O . GLU A 1 89 ? -15.641 -0.573 6.142 1.00 91.19 89 GLU A O 1
ATOM 718 N N . GLY A 1 90 ? -14.412 -2.311 5.460 1.00 91.56 90 GLY A N 1
ATOM 719 C CA . GLY A 1 90 ? -15.540 -3.236 5.418 1.00 91.56 90 GLY A CA 1
ATOM 720 C C . GLY A 1 90 ? -16.180 -3.473 6.786 1.00 91.56 90 GLY A C 1
ATOM 721 O O . GLY A 1 90 ? -17.375 -3.739 6.845 1.00 91.56 90 GLY A O 1
ATOM 722 N N . ALA A 1 91 ? -15.415 -3.380 7.876 1.00 91.19 91 ALA A N 1
ATOM 723 C CA . ALA A 1 91 ? -15.969 -3.432 9.224 1.00 91.19 91 ALA A CA 1
ATOM 724 C C . ALA A 1 91 ? -16.725 -2.151 9.573 1.00 91.19 91 ALA A C 1
ATOM 726 O O . ALA A 1 91 ? -17.825 -2.250 10.098 1.00 91.19 91 ALA A O 1
ATOM 727 N N . LEU A 1 92 ? -16.182 -0.985 9.209 1.00 89.44 92 LEU A N 1
ATOM 728 C CA . LEU A 1 92 ? -16.851 0.303 9.393 1.00 89.44 92 LEU A CA 1
ATOM 729 C C . LEU A 1 92 ? -18.232 0.338 8.716 1.00 89.44 92 LEU A C 1
ATOM 731 O O . LEU A 1 92 ? -19.183 0.810 9.315 1.00 89.44 92 LEU A O 1
ATOM 735 N N . MET A 1 93 ? -18.357 -0.199 7.497 1.00 87.94 93 MET A N 1
ATOM 736 C CA . MET A 1 93 ? -19.630 -0.199 6.753 1.00 87.94 93 MET A CA 1
ATOM 737 C C . MET A 1 93 ? -20.674 -1.214 7.245 1.00 87.94 93 MET A C 1
ATOM 739 O O . MET A 1 93 ? -21.796 -1.217 6.746 1.00 87.94 93 MET A O 1
ATOM 743 N N . ARG A 1 94 ? -20.301 -2.144 8.130 1.00 86.00 94 ARG A N 1
ATOM 744 C CA . ARG A 1 94 ? -21.202 -3.199 8.631 1.00 86.00 94 ARG A CA 1
ATOM 745 C C . ARG A 1 94 ? -21.844 -2.861 9.973 1.00 86.00 94 ARG A C 1
ATOM 747 O O . ARG A 1 94 ? -22.674 -3.647 10.427 1.00 86.00 94 ARG A O 1
ATOM 754 N N . VAL A 1 95 ? -21.409 -1.775 10.605 1.00 76.31 95 VAL A N 1
ATOM 755 C CA . VAL A 1 95 ? -21.976 -1.251 11.852 1.00 76.31 95 VAL A CA 1
ATOM 756 C C . VAL A 1 95 ? -23.026 -0.211 11.502 1.00 76.31 95 VAL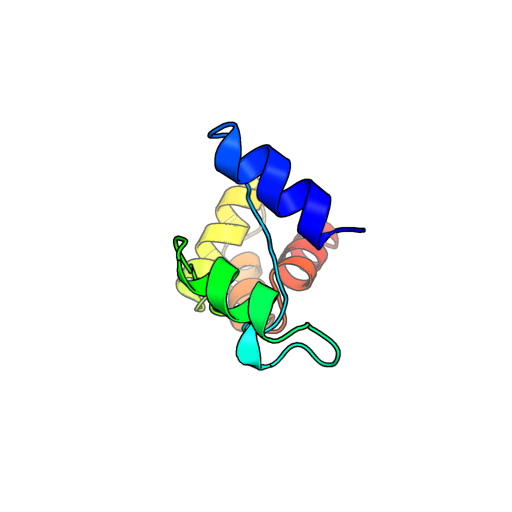 A C 1
ATOM 758 O O . VAL A 1 95 ? -24.105 -0.269 12.126 1.00 76.31 95 VAL A O 1
#

Secondary structure (DSSP, 8-state):
-HHHHHHHHHHTT-------SS-GGG-TT--HHHHHHHHTS-----PPP-HHHHHHHHHHHHHHHT----HHHHHHHHHH--S-HHHHHHHHTT-